Protein AF-A0A831XC63-F1 (afdb_monomer)

Radius of gyration: 15.37 Å; Cα contacts (8 Å, |Δi|>4): 276; chains: 1; bounding box: 38×34×33 Å

Sequence (152 aa):
MLYSNKLSKEEDIVDFRMEGEGAVTFPMGRMRMESLLDPEEGQKANLVLWCPEHFPANIAIEWEFQPIREPGLCILFFSATGQQGEDIFDPKLTTRTGEYQMYHHGDIHALHVSYFRRRYPEERAFHLCNLRKSYGFHHHSLQNTPTSRCML

Nearest PDB structures (foldseek):
  1oq1-assembly2_B  TM=9.446E-01  e=1.005E-13  Bacillus subtilis

Mean predicted aligned error: 5.05 Å

pLDDT: mean 90.13, std 13.0, range [49.62, 98.5]

Secondary structure (DSSP, 8-state):
--------SGGGGTT-EEESSEEEE-GGG--EEEESS-GGGGGGG--EEE------SS---EEE----SSS--EEEEEEEEETTS--TT-TTSPP--S-THHHHSSSEEEEEEEES--SSHHHHHS-EEEEEEETTTEEEEEEEPPSSEEE-

Solvent-accessible surface area (backbone atoms only — not comparable to full-atom values): 9110 Å² total; per-residue (Å²): 135,94,78,86,79,82,43,35,45,71,79,70,47,70,74,42,47,74,22,31,56,55,47,78,48,43,71,94,49,35,66,44,78,46,55,74,46,59,74,86,59,48,50,60,30,28,59,44,77,40,73,76,74,87,77,75,83,95,70,77,51,76,52,81,55,79,90,88,74,80,69,34,67,44,72,52,77,44,84,61,22,25,74,89,68,40,60,75,77,42,86,88,53,79,89,68,51,29,37,63,60,55,63,29,71,41,68,35,27,24,35,37,39,36,35,70,41,33,63,46,73,72,33,59,75,53,66,48,22,40,37,33,37,23,60,73,63,43,78,74,51,77,45,77,66,71,90,52,61,50,76,86

Foldseek 3Di:
DQDDAQQQDDVSQVPKDKAAQKDWDHVPRHTDIAFPDDCVVPQNSAMDIGDQDDDDPDDKDKDWDDDDDDDDKDKDKDPKAFLVRHRPPDPVFDRGRRRVCCAAQGRMKIKMKMASNRHDPVCVVAGWIWIFIHPVGHTDDIDHHDNIMDMD

Structure (mmCIF, N/CA/C/O backbone):
data_AF-A0A831XC63-F1
#
_entry.id   AF-A0A831XC63-F1
#
loop_
_atom_site.group_PDB
_atom_site.id
_atom_site.type_symbol
_atom_site.label_atom_id
_atom_site.label_alt_id
_atom_site.label_comp_id
_atom_site.label_asym_id
_atom_site.label_entity_id
_atom_site.label_seq_id
_atom_site.pdbx_PDB_ins_code
_atom_site.Cartn_x
_atom_site.Cartn_y
_atom_site.Cartn_z
_atom_site.occupancy
_atom_site.B_iso_or_equiv
_at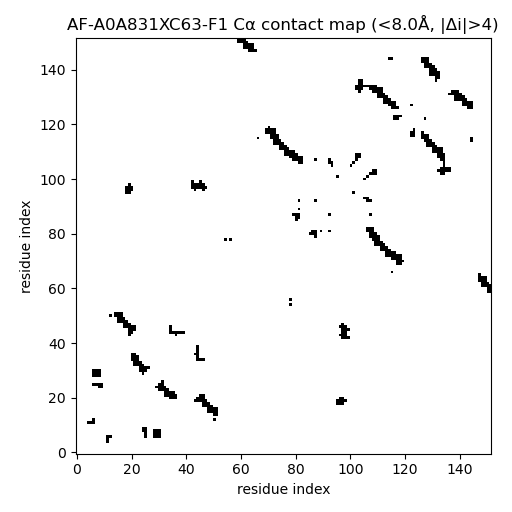om_site.auth_seq_id
_atom_site.auth_comp_id
_atom_site.auth_asym_id
_atom_site.auth_atom_id
_atom_site.pdbx_PDB_model_num
ATOM 1 N N . MET A 1 1 ? -12.141 -16.223 10.914 1.00 81.81 1 MET A N 1
ATOM 2 C CA . MET A 1 1 ? -11.804 -15.419 9.721 1.00 81.81 1 MET A CA 1
ATOM 3 C C . MET A 1 1 ? -12.467 -14.062 9.898 1.00 81.81 1 MET A C 1
ATOM 5 O O . MET A 1 1 ? -13.679 -14.059 10.059 1.00 81.81 1 MET A O 1
ATOM 9 N N . LEU A 1 2 ? -11.707 -12.962 9.968 1.00 95.31 2 LEU A N 1
ATOM 10 C CA . LEU A 1 2 ? -12.265 -11.609 10.162 1.00 95.31 2 LEU A CA 1
ATOM 11 C C . LEU A 1 2 ? -12.627 -10.935 8.833 1.00 95.31 2 LEU A C 1
ATOM 13 O O . LEU A 1 2 ? -13.646 -10.268 8.740 1.00 95.31 2 LEU A O 1
ATOM 17 N N . TYR A 1 3 ? -11.808 -11.149 7.805 1.00 97.38 3 TYR A N 1
ATOM 18 C CA . TYR A 1 3 ? -11.975 -10.591 6.468 1.00 97.38 3 TYR A CA 1
ATOM 19 C C . TYR A 1 3 ? -11.296 -11.507 5.456 1.00 97.38 3 TYR A C 1
ATOM 21 O O . TYR A 1 3 ? -10.328 -12.196 5.785 1.00 97.38 3 TYR A O 1
ATOM 29 N N . SER A 1 4 ? -11.826 -11.548 4.240 1.00 97.38 4 SER A N 1
ATOM 30 C CA . SER A 1 4 ? -11.228 -12.271 3.125 1.00 97.38 4 SER A CA 1
ATOM 31 C C . SER A 1 4 ? -11.611 -11.576 1.830 1.00 97.38 4 SER A C 1
ATOM 33 O O . SER A 1 4 ? -12.783 -11.277 1.608 1.00 97.38 4 SER A O 1
ATOM 35 N N . ASN A 1 5 ? -10.618 -11.339 0.981 1.00 98.06 5 ASN A N 1
ATOM 36 C CA . ASN A 1 5 ? -10.793 -10.713 -0.314 1.00 98.06 5 ASN A CA 1
ATOM 37 C C . ASN A 1 5 ? -9.967 -11.483 -1.347 1.00 98.06 5 ASN A C 1
ATOM 39 O O . ASN A 1 5 ? -8.790 -11.758 -1.118 1.00 98.06 5 ASN A O 1
ATOM 43 N N . LYS A 1 6 ? -10.597 -11.868 -2.460 1.00 97.69 6 LYS A N 1
ATOM 44 C CA . LYS A 1 6 ? -9.943 -12.643 -3.522 1.00 97.69 6 LYS A CA 1
ATOM 45 C C . LYS A 1 6 ? -9.017 -11.794 -4.383 1.00 97.69 6 LYS A C 1
ATOM 47 O O . LYS A 1 6 ? -8.139 -12.366 -5.022 1.00 97.69 6 LYS A O 1
ATOM 52 N N . LEU A 1 7 ? -9.223 -10.473 -4.407 1.00 98.38 7 LEU A N 1
ATOM 53 C CA . LEU A 1 7 ? -8.452 -9.523 -5.209 1.00 98.38 7 LEU A CA 1
ATOM 54 C C . LEU A 1 7 ? -8.360 -9.982 -6.672 1.00 98.38 7 LEU A C 1
ATOM 56 O O . LEU A 1 7 ? -7.286 -10.065 -7.268 1.00 98.38 7 LEU A O 1
ATOM 60 N N . SER A 1 8 ? -9.511 -10.348 -7.228 1.00 98.38 8 SER A N 1
ATOM 61 C CA . SER A 1 8 ? -9.631 -11.052 -8.504 1.00 98.38 8 SER A CA 1
ATOM 62 C C . SER A 1 8 ? -10.273 -10.227 -9.615 1.00 98.38 8 SER A C 1
ATOM 64 O O . SER A 1 8 ? -10.190 -10.610 -10.781 1.00 98.38 8 SER A O 1
ATOM 66 N N . LYS A 1 9 ? -10.895 -9.100 -9.272 1.00 98.44 9 LYS A N 1
ATOM 67 C CA . LYS A 1 9 ? -11.637 -8.218 -10.180 1.00 98.44 9 LYS A CA 1
ATOM 68 C C . LYS A 1 9 ? -11.806 -6.828 -9.563 1.00 98.44 9 LYS A C 1
ATOM 70 O O . LYS A 1 9 ? -11.585 -6.658 -8.369 1.00 98.44 9 LYS A O 1
ATOM 75 N N . GLU A 1 10 ? -12.231 -5.854 -10.359 1.00 98.00 10 GLU A N 1
ATOM 76 C CA . GLU A 1 10 ? -12.348 -4.450 -9.933 1.00 98.00 10 GLU A CA 1
ATOM 77 C C . GLU A 1 10 ? -13.305 -4.256 -8.751 1.00 98.00 10 GLU A C 1
ATOM 79 O O . GLU A 1 10 ? -13.002 -3.486 -7.841 1.00 98.00 10 GLU A O 1
ATOM 84 N N . GLU A 1 11 ? -14.416 -5.001 -8.695 1.00 98.44 11 GLU A N 1
ATOM 85 C CA . GLU A 1 11 ? -15.386 -4.855 -7.600 1.00 98.44 11 GLU A CA 1
ATOM 86 C C . GLU A 1 11 ? -14.822 -5.290 -6.245 1.00 98.44 11 GLU A C 1
ATOM 88 O O . GLU A 1 11 ? -15.316 -4.854 -5.209 1.00 98.44 11 GLU A O 1
ATOM 93 N N . ASP A 1 12 ? -13.782 -6.128 -6.242 1.00 98.44 12 ASP A N 1
ATOM 94 C CA . ASP A 1 12 ? -13.130 -6.573 -5.014 1.00 98.44 12 ASP A CA 1
ATOM 95 C C . ASP A 1 12 ? -12.384 -5.414 -4.319 1.00 98.44 12 ASP A C 1
ATOM 97 O O . ASP A 1 12 ? -12.085 -5.515 -3.131 1.00 98.44 12 ASP A O 1
ATOM 101 N N . ILE A 1 13 ? -12.083 -4.318 -5.028 1.00 98.12 13 ILE A N 1
ATOM 102 C CA . ILE A 1 13 ? -11.329 -3.173 -4.495 1.00 98.12 13 ILE A CA 1
ATOM 103 C C . ILE A 1 13 ? -12.055 -1.831 -4.636 1.00 98.12 13 ILE A C 1
ATOM 105 O O . ILE A 1 13 ? -11.419 -0.789 -4.520 1.00 98.12 13 ILE A O 1
ATOM 109 N N . VAL A 1 14 ? -13.365 -1.835 -4.894 1.00 97.00 14 VAL A N 1
ATOM 110 C CA . VAL A 1 14 ? -14.127 -0.613 -5.223 1.00 97.00 14 VAL A CA 1
ATOM 111 C C . VAL A 1 14 ? -13.988 0.502 -4.176 1.00 97.00 14 VAL A C 1
ATOM 113 O O . VAL A 1 14 ? -13.930 1.674 -4.536 1.00 97.00 14 VAL A O 1
ATOM 116 N N . ASP A 1 15 ? -13.857 0.133 -2.901 1.00 97.25 15 ASP A N 1
ATOM 117 C CA . ASP A 1 15 ? -13.717 1.070 -1.780 1.00 97.25 15 ASP A CA 1
ATOM 118 C C . ASP A 1 15 ? -12.260 1.244 -1.304 1.00 97.25 15 ASP A C 1
ATOM 120 O O . ASP A 1 15 ? -11.992 1.972 -0.343 1.00 97.25 15 ASP A O 1
ATOM 124 N N . PHE A 1 16 ? -11.298 0.575 -1.950 1.00 98.38 16 PHE A N 1
ATOM 125 C CA . PHE A 1 16 ? -9.880 0.748 -1.637 1.00 98.38 16 PHE A CA 1
ATOM 126 C C . PHE A 1 16 ? -9.401 2.114 -2.116 1.00 98.38 16 PHE A C 1
ATOM 128 O O . PHE A 1 16 ? -9.854 2.645 -3.130 1.00 98.38 16 PHE A O 1
ATOM 135 N N . ARG A 1 17 ? -8.434 2.684 -1.394 1.00 98.12 17 ARG A N 1
ATOM 136 C CA . ARG A 1 17 ? -7.922 4.029 -1.682 1.00 98.12 17 ARG A CA 1
ATOM 137 C C . ARG A 1 17 ? -6.481 3.968 -2.161 1.00 98.12 17 ARG A C 1
ATOM 139 O O . ARG A 1 17 ? -5.610 3.499 -1.431 1.00 98.12 17 ARG A O 1
ATOM 146 N N . MET A 1 18 ? -6.251 4.436 -3.386 1.00 98.12 18 MET A N 1
ATOM 147 C CA . MET A 1 18 ? -4.918 4.588 -3.966 1.00 98.12 18 MET A CA 1
ATOM 148 C C . MET A 1 18 ? -4.331 5.946 -3.574 1.00 98.12 18 MET A C 1
ATOM 150 O O . MET A 1 18 ? -4.958 6.982 -3.782 1.00 98.12 18 MET A O 1
ATOM 154 N N . GLU A 1 19 ? -3.116 5.933 -3.041 1.00 98.25 19 GLU A N 1
ATOM 155 C CA . GLU A 1 19 ? -2.285 7.111 -2.813 1.00 98.25 19 GLU A CA 1
ATOM 156 C C . GLU A 1 19 ? -1.053 7.013 -3.718 1.00 98.25 19 GLU A C 1
ATOM 158 O O . GLU A 1 19 ? -0.288 6.051 -3.625 1.00 98.25 19 GLU A O 1
ATOM 163 N N . GLY A 1 20 ? -0.878 8.003 -4.595 1.00 97.25 20 GLY A N 1
ATOM 164 C CA . GLY A 1 20 ? 0.115 7.990 -5.672 1.00 97.25 20 GLY A CA 1
ATOM 165 C C . GLY A 1 20 ? -0.466 7.571 -7.023 1.00 97.25 20 GLY A C 1
ATOM 166 O O . GLY A 1 20 ? -1.609 7.125 -7.131 1.00 97.25 20 GLY A O 1
ATOM 167 N N . GLU A 1 21 ? 0.333 7.730 -8.074 1.00 97.31 21 GLU A N 1
ATOM 168 C CA . GLU A 1 21 ? -0.067 7.481 -9.465 1.00 97.31 21 GLU A CA 1
ATOM 169 C C . GLU A 1 21 ? 0.102 5.995 -9.817 1.00 97.31 21 GLU A C 1
ATOM 171 O O . GLU A 1 21 ? 1.022 5.593 -10.531 1.00 97.31 21 GLU A O 1
ATOM 176 N N . GLY A 1 22 ? -0.758 5.152 -9.243 1.00 97.00 22 GLY A N 1
ATOM 177 C CA . GLY A 1 22 ? -0.746 3.703 -9.435 1.00 97.00 22 GLY A CA 1
ATOM 178 C C . GLY A 1 22 ? -1.896 3.193 -10.300 1.00 97.00 22 GLY A C 1
ATOM 179 O O . GLY A 1 22 ? -3.028 3.655 -10.187 1.00 97.00 22 GLY A O 1
ATOM 180 N N . ALA A 1 23 ? -1.627 2.169 -11.107 1.00 97.50 23 ALA A N 1
ATOM 181 C CA . ALA A 1 23 ? -2.649 1.386 -11.790 1.00 97.50 23 ALA A CA 1
ATOM 182 C C . ALA A 1 23 ? -2.892 0.057 -11.069 1.00 97.50 23 ALA A C 1
ATOM 184 O O . ALA A 1 23 ? -1.948 -0.618 -10.645 1.00 97.50 23 ALA A O 1
ATOM 185 N N . VAL A 1 24 ? -4.165 -0.344 -10.988 1.00 98.25 24 VAL A N 1
ATOM 186 C CA . VAL A 1 24 ? -4.570 -1.676 -10.529 1.00 98.25 24 VAL A CA 1
ATOM 187 C C . VAL A 1 24 ? -5.316 -2.388 -11.648 1.00 98.25 24 VAL A C 1
ATOM 189 O O . VAL A 1 24 ? -6.275 -1.859 -12.198 1.00 98.25 24 VAL A O 1
ATOM 192 N N . THR A 1 25 ? -4.862 -3.587 -12.005 1.00 98.38 25 THR A N 1
ATOM 193 C CA . THR A 1 25 ? -5.474 -4.425 -13.047 1.00 98.38 25 THR A CA 1
ATOM 194 C C . THR A 1 25 ? -5.671 -5.856 -12.550 1.00 98.38 25 THR A C 1
ATOM 196 O O . THR A 1 25 ? -5.063 -6.257 -11.560 1.00 98.38 25 THR A O 1
ATOM 199 N N . PHE A 1 26 ? -6.498 -6.653 -13.242 1.00 98.38 26 PHE A N 1
ATOM 200 C CA . PHE A 1 26 ? -6.843 -8.027 -12.824 1.00 98.38 26 PHE A CA 1
ATOM 201 C C . PHE A 1 26 ? -6.581 -9.118 -13.882 1.00 98.38 26 PHE A C 1
ATOM 203 O O . PHE A 1 26 ? -7.457 -9.929 -14.203 1.00 98.38 26 PHE A O 1
ATOM 210 N N . PRO A 1 27 ? -5.377 -9.184 -14.467 1.00 97.44 27 PRO A N 1
ATOM 211 C CA . PRO A 1 27 ? -5.054 -10.181 -15.479 1.00 97.44 27 PRO A CA 1
ATOM 212 C C . PRO A 1 27 ? -5.112 -11.597 -14.901 1.00 97.44 27 PRO A C 1
ATOM 214 O O . PRO A 1 27 ? -4.472 -11.911 -13.899 1.00 97.44 27 PRO A O 1
ATOM 217 N N . MET A 1 28 ? -5.856 -12.476 -15.579 1.00 96.19 28 MET A N 1
ATOM 218 C CA . MET A 1 28 ? -6.113 -13.852 -15.133 1.00 96.19 28 MET A CA 1
ATOM 219 C C . MET A 1 28 ? -6.739 -13.936 -13.729 1.00 96.19 28 MET A C 1
ATOM 221 O O . MET A 1 28 ? -6.458 -14.880 -12.993 1.00 96.19 28 MET A O 1
ATOM 225 N N . GLY A 1 29 ? -7.554 -12.950 -13.344 1.00 97.50 29 GLY A N 1
ATOM 226 C CA . GLY A 1 29 ? -8.254 -12.960 -12.060 1.00 97.50 29 GLY A CA 1
ATOM 227 C C . GLY A 1 29 ? -7.342 -12.747 -10.850 1.00 97.50 29 GLY A C 1
ATOM 228 O O . GLY A 1 29 ? -7.622 -13.282 -9.782 1.00 97.50 29 GLY A O 1
ATOM 229 N N . ARG A 1 30 ? -6.224 -12.029 -11.024 1.00 97.00 30 ARG A N 1
ATOM 230 C CA . ARG A 1 30 ? -5.262 -11.704 -9.962 1.00 97.00 30 ARG A CA 1
ATOM 231 C C . ARG A 1 30 ? -4.917 -10.227 -10.002 1.00 97.00 30 ARG A C 1
ATOM 233 O O . ARG A 1 3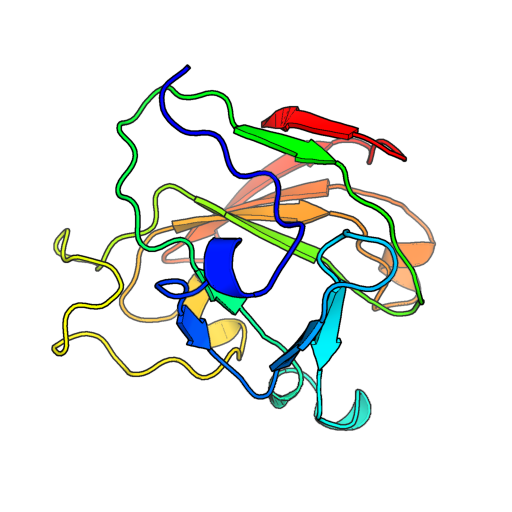0 ? -4.527 -9.730 -11.058 1.00 97.00 30 ARG A O 1
ATOM 240 N N . MET A 1 31 ? -5.017 -9.559 -8.861 1.00 98.31 31 MET A N 1
ATOM 241 C CA . MET A 1 31 ? -4.635 -8.161 -8.727 1.00 98.31 31 MET A CA 1
ATOM 242 C C . MET A 1 31 ? -3.160 -7.964 -9.078 1.00 98.31 31 MET A C 1
ATOM 244 O O . MET A 1 31 ? -2.270 -8.641 -8.561 1.00 98.31 31 MET A O 1
ATOM 248 N N . ARG A 1 32 ? -2.911 -6.995 -9.951 1.00 98.19 32 ARG A N 1
ATOM 249 C CA . ARG A 1 32 ? -1.594 -6.484 -10.302 1.00 98.19 32 ARG A CA 1
ATOM 250 C C . ARG A 1 32 ? -1.579 -4.993 -10.024 1.00 98.19 32 ARG A C 1
ATOM 252 O O . ARG A 1 32 ? -2.467 -4.281 -10.481 1.00 98.19 32 ARG A O 1
ATOM 259 N N . MET A 1 33 ? -0.547 -4.547 -9.321 1.00 97.56 33 MET A N 1
ATOM 260 C CA . MET A 1 33 ? -0.289 -3.138 -9.046 1.00 97.56 33 MET A CA 1
ATOM 261 C C . MET A 1 33 ? 1.007 -2.711 -9.731 1.00 97.56 33 MET A C 1
ATOM 263 O O . MET A 1 33 ? 2.004 -3.433 -9.665 1.00 97.56 33 MET A O 1
ATOM 267 N N . GLU A 1 34 ? 0.999 -1.545 -10.369 1.00 96.44 34 GLU A N 1
ATOM 268 C CA . GLU A 1 34 ? 2.183 -0.932 -10.975 1.00 96.44 34 GLU A CA 1
ATOM 269 C C . GLU A 1 34 ? 2.102 0.597 -10.936 1.00 96.44 34 GLU A C 1
ATOM 271 O O . GLU A 1 34 ? 1.013 1.164 -10.875 1.00 96.44 34 GLU A O 1
ATOM 276 N N . SER A 1 35 ? 3.258 1.262 -10.940 1.00 96.62 35 SER A N 1
ATOM 277 C CA . SER A 1 35 ? 3.321 2.723 -11.038 1.00 96.62 35 SER A CA 1
ATOM 278 C C . SER A 1 35 ? 3.068 3.165 -12.475 1.00 96.62 35 SER A C 1
ATOM 280 O O . SER A 1 35 ? 3.559 2.531 -13.409 1.00 96.62 35 SER A O 1
ATOM 282 N N . LEU A 1 36 ? 2.327 4.258 -12.642 1.00 97.06 36 LEU A N 1
ATOM 283 C CA . LEU A 1 36 ? 2.142 4.943 -13.921 1.00 97.06 36 LEU A CA 1
ATOM 284 C C . LEU A 1 36 ? 3.280 5.926 -14.228 1.00 97.06 36 LEU A C 1
ATOM 286 O O . LEU A 1 36 ? 3.380 6.406 -15.356 1.00 97.06 36 LEU A O 1
ATOM 290 N N . LEU A 1 37 ? 4.128 6.230 -13.242 1.00 96.50 37 LEU A N 1
ATOM 291 C CA . LEU A 1 37 ? 5.262 7.137 -13.392 1.00 96.50 37 LEU A CA 1
ATOM 292 C C . LEU A 1 37 ? 6.555 6.382 -13.698 1.00 96.50 37 LEU A C 1
ATOM 294 O O . LEU A 1 37 ? 6.714 5.201 -13.378 1.00 96.50 37 LEU A O 1
ATOM 298 N N . ASP A 1 38 ? 7.504 7.099 -14.297 1.00 93.31 38 ASP A N 1
ATOM 299 C CA . ASP A 1 38 ? 8.837 6.568 -14.552 1.00 93.31 38 ASP A CA 1
ATOM 300 C C . ASP A 1 38 ? 9.544 6.245 -13.219 1.00 93.31 38 ASP A C 1
ATOM 302 O O . ASP A 1 38 ? 9.560 7.084 -12.312 1.00 93.31 38 ASP A O 1
ATOM 306 N N . PRO A 1 39 ? 10.159 5.058 -13.060 1.00 89.88 39 PRO A N 1
ATOM 307 C CA . PRO A 1 39 ? 10.969 4.736 -11.891 1.00 89.88 39 PRO A CA 1
ATOM 308 C C . PRO A 1 39 ? 12.062 5.764 -11.553 1.00 89.88 39 PRO A C 1
ATOM 310 O O . PRO A 1 39 ? 12.489 5.803 -10.393 1.00 89.88 39 PRO A O 1
ATOM 313 N N . GLU A 1 40 ? 12.535 6.555 -12.520 1.00 92.31 40 GLU A N 1
ATOM 314 C CA . GLU A 1 40 ? 13.508 7.638 -12.329 1.00 92.31 40 GLU A CA 1
ATOM 315 C C . GLU A 1 40 ? 12.945 8.833 -11.536 1.00 92.31 40 GLU A C 1
ATOM 317 O O . GLU A 1 40 ? 13.714 9.538 -10.883 1.00 92.31 40 GLU A O 1
ATOM 322 N N . GLU A 1 41 ? 11.617 8.987 -11.443 1.00 93.25 41 GLU A N 1
ATOM 323 C CA . GLU A 1 41 ? 10.946 9.985 -10.584 1.00 93.25 41 GLU A CA 1
ATOM 324 C C . GLU A 1 41 ? 11.088 9.681 -9.074 1.00 93.25 41 GLU A C 1
ATOM 326 O O . GLU A 1 41 ? 10.595 10.409 -8.203 1.00 93.25 41 GLU A O 1
ATOM 331 N N . GLY A 1 42 ? 11.788 8.598 -8.725 1.00 92.81 42 GLY A N 1
ATOM 332 C CA . GLY A 1 42 ? 12.149 8.268 -7.353 1.00 92.81 42 GLY A CA 1
ATOM 333 C C . GLY A 1 42 ? 10.923 7.975 -6.493 1.00 92.81 42 GLY A C 1
ATOM 334 O O . GLY A 1 42 ? 10.089 7.148 -6.850 1.00 92.81 42 GLY A O 1
ATOM 335 N N . GLN A 1 43 ? 10.817 8.630 -5.332 1.00 92.81 43 GLN A N 1
ATOM 336 C CA . GLN A 1 43 ? 9.710 8.376 -4.402 1.00 92.81 43 GLN A CA 1
ATOM 337 C C . GLN A 1 43 ? 8.343 8.796 -4.947 1.00 92.81 43 GLN A C 1
ATOM 339 O O . GLN A 1 43 ? 7.349 8.258 -4.477 1.00 92.81 43 GLN A O 1
ATOM 344 N N . LYS A 1 44 ? 8.276 9.708 -5.925 1.00 94.50 44 LYS A N 1
ATOM 345 C CA . LYS A 1 44 ? 6.998 10.107 -6.532 1.00 94.50 44 LYS A CA 1
ATOM 346 C C . LYS A 1 44 ? 6.335 8.958 -7.286 1.00 94.50 44 LYS A C 1
ATOM 348 O O . LYS A 1 44 ? 5.120 8.915 -7.377 1.00 94.50 44 LYS A O 1
ATOM 353 N N . ALA A 1 45 ? 7.131 8.016 -7.796 1.00 95.19 45 ALA A N 1
ATOM 354 C CA . ALA A 1 45 ? 6.633 6.819 -8.463 1.00 95.19 45 ALA A CA 1
ATOM 355 C C . ALA A 1 45 ? 6.161 5.731 -7.481 1.00 95.19 45 ALA A C 1
ATOM 357 O O . ALA A 1 45 ? 5.697 4.676 -7.919 1.00 95.19 45 ALA A O 1
ATOM 358 N N . ASN A 1 46 ? 6.290 5.945 -6.168 1.00 96.88 46 ASN A N 1
ATOM 359 C CA . ASN A 1 46 ? 5.739 5.029 -5.179 1.00 96.88 46 ASN A CA 1
ATOM 360 C C . ASN A 1 46 ? 4.214 5.149 -5.127 1.00 96.88 46 ASN A C 1
ATOM 362 O O . ASN A 1 46 ? 3.634 6.180 -5.450 1.00 96.88 46 ASN A O 1
ATOM 366 N N . LEU A 1 47 ? 3.576 4.082 -4.664 1.00 97.44 47 LEU A N 1
ATOM 367 C CA . LEU A 1 47 ? 2.132 4.007 -4.513 1.00 97.44 47 LEU A CA 1
ATOM 368 C C . LEU A 1 47 ? 1.779 3.167 -3.288 1.00 97.44 47 LEU A C 1
ATOM 370 O O . LEU A 1 47 ? 2.507 2.232 -2.936 1.00 97.44 47 LEU A O 1
ATOM 374 N N . VAL A 1 48 ? 0.655 3.490 -2.655 1.00 98.31 48 VAL A N 1
ATOM 375 C CA . VAL A 1 48 ? 0.088 2.737 -1.533 1.00 98.31 48 VAL A CA 1
ATOM 376 C C . VAL A 1 48 ? -1.399 2.532 -1.787 1.00 98.31 48 VAL A C 1
ATOM 378 O O . VAL A 1 48 ? -2.130 3.487 -2.023 1.00 98.31 48 VAL A O 1
ATOM 381 N N . LEU A 1 49 ? -1.851 1.279 -1.737 1.00 98.50 49 LEU A N 1
ATOM 382 C CA . LEU A 1 49 ? -3.261 0.924 -1.875 1.00 98.50 49 LEU A CA 1
ATOM 383 C C . LEU A 1 49 ? -3.791 0.452 -0.521 1.00 98.50 49 LEU A C 1
ATOM 385 O O . LEU A 1 49 ? -3.376 -0.594 -0.019 1.00 98.50 49 LEU A O 1
ATOM 389 N N . TRP A 1 50 ? -4.701 1.223 0.066 1.00 98.31 50 TRP A N 1
ATOM 390 C CA . TRP A 1 50 ? -5.264 0.946 1.382 1.00 98.31 50 TRP A CA 1
ATOM 391 C C . TRP A 1 50 ? -6.591 0.198 1.290 1.00 98.31 50 TRP A C 1
ATOM 393 O O . TRP A 1 50 ? -7.508 0.625 0.588 1.00 98.31 50 TRP A O 1
ATOM 403 N N . CYS A 1 51 ? -6.703 -0.884 2.061 1.00 97.94 51 CYS A N 1
ATOM 404 C CA . CYS A 1 51 ? -7.988 -1.490 2.399 1.00 97.94 51 CYS A CA 1
ATOM 405 C C . CYS A 1 51 ? -8.764 -0.531 3.321 1.00 97.94 51 CYS A C 1
ATOM 407 O O . CYS A 1 51 ? -8.156 -0.019 4.265 1.00 97.94 51 CYS A O 1
ATOM 409 N N . PRO A 1 52 ? -10.066 -0.284 3.088 1.00 96.50 52 PRO A N 1
ATOM 410 C CA . PRO A 1 52 ? -10.844 0.654 3.898 1.00 96.50 52 PRO A CA 1
ATOM 411 C C . PRO A 1 52 ? -11.267 0.087 5.259 1.00 96.50 52 PRO A C 1
ATOM 413 O O . PRO A 1 52 ? -11.777 0.819 6.102 1.00 96.50 52 PRO A O 1
ATOM 416 N N . GLU A 1 53 ? -11.094 -1.218 5.469 1.00 96.25 53 GLU A N 1
ATOM 417 C CA . GLU A 1 53 ? -11.553 -1.902 6.671 1.00 96.25 53 GLU A CA 1
ATOM 418 C C . GLU A 1 53 ? -10.650 -1.631 7.878 1.00 96.25 53 GLU A C 1
ATOM 420 O O . GLU A 1 53 ? -9.420 -1.719 7.807 1.00 96.25 53 GLU A O 1
ATOM 425 N N . HIS A 1 54 ? -11.280 -1.403 9.030 1.00 94.81 54 HIS A N 1
ATOM 426 C CA . HIS A 1 54 ? -10.590 -1.325 10.311 1.00 94.81 54 HIS A CA 1
ATOM 427 C C . HIS A 1 54 ? -10.488 -2.702 10.955 1.00 94.81 54 HIS A C 1
ATOM 429 O O . HIS A 1 54 ? -11.492 -3.351 11.254 1.00 94.81 54 HIS A O 1
ATOM 435 N N . PHE A 1 55 ? -9.261 -3.118 11.252 1.00 96.00 55 PHE A N 1
ATOM 436 C CA . PHE A 1 55 ? -9.005 -4.386 11.922 1.00 96.00 55 PHE A CA 1
ATOM 437 C C . PHE A 1 55 ? -8.643 -4.195 13.399 1.00 96.00 55 PHE A C 1
ATOM 439 O O . PHE A 1 55 ? -7.945 -3.238 13.742 1.00 96.00 55 PHE A O 1
ATOM 446 N N . PRO A 1 56 ? -9.077 -5.108 14.290 1.00 95.44 56 PRO A N 1
ATOM 447 C CA . PRO A 1 56 ? -8.668 -5.081 15.688 1.00 95.44 56 PRO A CA 1
ATOM 448 C C . PRO A 1 56 ? -7.189 -5.467 15.844 1.00 95.44 56 PRO A C 1
ATOM 450 O O . PRO A 1 56 ? -6.545 -5.971 14.925 1.00 95.44 56 PRO 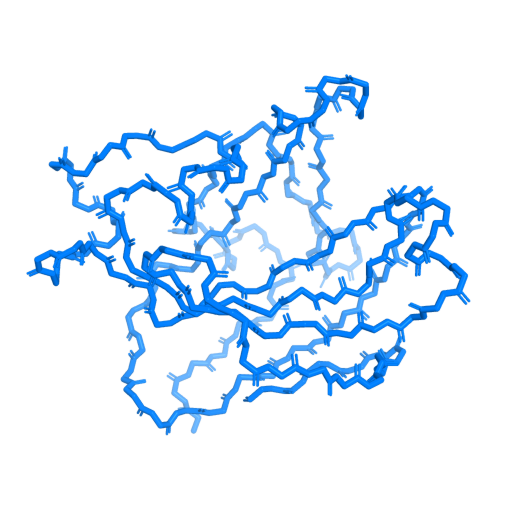A O 1
ATOM 453 N N . ALA A 1 57 ? -6.653 -5.276 17.050 1.00 94.44 57 ALA A N 1
ATOM 454 C CA . ALA A 1 57 ? -5.342 -5.805 17.417 1.00 94.44 57 ALA A CA 1
ATOM 455 C C . ALA A 1 57 ? -5.335 -7.349 17.468 1.00 94.44 57 ALA A C 1
ATOM 457 O O . ALA A 1 57 ? -6.384 -7.983 17.585 1.00 94.44 57 ALA A O 1
ATOM 458 N N . ASN A 1 58 ? -4.134 -7.943 17.476 1.00 94.38 58 ASN A N 1
ATOM 459 C CA . ASN A 1 58 ? -3.901 -9.391 17.614 1.00 94.38 58 ASN A CA 1
ATOM 460 C C . ASN A 1 58 ? -4.550 -10.230 16.500 1.00 94.38 58 ASN A C 1
ATOM 462 O O . ASN A 1 58 ? -5.300 -11.172 16.758 1.00 94.38 58 ASN A O 1
ATOM 466 N N . ILE A 1 59 ? -4.243 -9.875 15.254 1.00 96.12 59 ILE A N 1
ATOM 467 C CA . ILE A 1 59 ? -4.690 -10.579 14.049 1.00 96.12 59 ILE A CA 1
ATOM 468 C C . ILE A 1 59 ? -3.512 -11.259 13.348 1.00 96.12 59 ILE A C 1
ATOM 470 O O . ILE A 1 59 ? -2.367 -10.874 13.561 1.00 96.12 59 ILE A O 1
ATOM 474 N N . ALA A 1 60 ? -3.819 -12.233 12.493 1.00 96.44 60 ALA A N 1
ATOM 475 C CA . ALA A 1 60 ? -2.887 -12.787 11.515 1.00 96.44 60 ALA A CA 1
ATOM 476 C C . ALA A 1 60 ? -3.300 -12.313 10.116 1.00 96.44 60 ALA A C 1
ATOM 478 O O . ALA A 1 60 ? -4.492 -12.350 9.785 1.00 96.44 60 ALA A O 1
ATOM 479 N N . ILE A 1 61 ? -2.334 -11.863 9.316 1.00 96.25 61 ILE A N 1
ATOM 480 C CA . ILE A 1 61 ? -2.558 -11.367 7.954 1.00 96.25 61 ILE A CA 1
ATOM 481 C C . ILE A 1 61 ? -1.822 -12.282 6.980 1.00 96.25 61 ILE A C 1
ATOM 483 O O . ILE A 1 61 ? -0.609 -12.467 7.071 1.00 96.25 61 ILE A O 1
ATOM 487 N N . GLU A 1 62 ? -2.554 -12.831 6.015 1.00 96.12 62 GLU A N 1
ATOM 488 C CA . GLU A 1 62 ? -2.011 -13.737 5.007 1.00 96.12 62 GLU A CA 1
ATOM 489 C C . GLU A 1 62 ? -2.398 -13.284 3.604 1.00 96.12 62 GLU A C 1
ATOM 491 O O . GLU A 1 62 ? -3.549 -12.921 3.354 1.00 96.12 62 GLU A O 1
ATOM 496 N N . TRP A 1 63 ? -1.439 -13.340 2.680 1.00 96.25 63 TRP A N 1
ATOM 497 C CA . TRP A 1 63 ? -1.683 -13.118 1.257 1.00 96.25 63 TRP A CA 1
ATOM 498 C C . TRP A 1 63 ? -0.681 -13.885 0.390 1.00 96.25 63 TRP A C 1
ATOM 500 O O . TRP A 1 63 ? 0.417 -14.262 0.820 1.00 96.25 63 TRP A O 1
ATOM 510 N N . GLU A 1 64 ? -1.072 -14.112 -0.861 1.00 96.12 64 GLU A N 1
ATOM 511 C CA . GLU A 1 64 ? -0.192 -14.643 -1.898 1.00 96.12 64 GLU A CA 1
ATOM 512 C C . GLU A 1 64 ? 0.485 -13.486 -2.635 1.00 96.12 64 GLU A C 1
ATOM 514 O O . GLU A 1 64 ? -0.156 -12.497 -2.992 1.00 96.12 64 GLU A O 1
ATOM 519 N N . PHE A 1 65 ? 1.795 -13.599 -2.859 1.00 95.06 65 PHE A N 1
ATOM 520 C CA . PHE A 1 65 ? 2.589 -12.559 -3.505 1.00 95.06 65 PHE A CA 1
ATOM 521 C C . PHE A 1 65 ? 3.378 -13.138 -4.676 1.00 95.06 65 PHE A C 1
ATOM 523 O O . PHE A 1 65 ? 4.088 -14.134 -4.532 1.00 95.06 65 PHE A O 1
ATOM 530 N N . GLN A 1 66 ? 3.286 -12.480 -5.834 1.00 94.44 66 GLN A N 1
ATOM 531 C CA . GLN A 1 66 ? 4.020 -12.856 -7.036 1.00 94.44 66 GLN A CA 1
ATOM 532 C C . GLN A 1 66 ? 4.749 -11.633 -7.616 1.00 94.44 66 GLN A C 1
ATOM 534 O O . GLN A 1 66 ? 4.101 -10.767 -8.207 1.00 94.44 66 GLN A O 1
ATOM 539 N N . PRO A 1 67 ? 6.087 -11.550 -7.507 1.00 94.12 67 PRO A N 1
ATOM 540 C CA . PRO A 1 67 ? 6.830 -10.482 -8.158 1.00 94.12 67 PRO A CA 1
ATOM 541 C C . PRO A 1 67 ? 6.822 -10.674 -9.681 1.00 94.12 67 PRO A C 1
ATOM 543 O O . PRO A 1 67 ? 7.111 -11.763 -10.178 1.00 94.12 67 PRO A O 1
ATOM 546 N N . ILE A 1 68 ? 6.494 -9.613 -10.425 1.00 94.31 68 ILE A N 1
ATOM 547 C CA . ILE A 1 68 ? 6.403 -9.643 -11.898 1.00 94.31 68 ILE A CA 1
ATOM 548 C C . ILE A 1 68 ? 7.644 -9.036 -12.563 1.00 94.31 68 ILE A C 1
ATOM 550 O O . ILE A 1 68 ? 8.073 -9.508 -13.615 1.00 94.31 68 ILE A O 1
ATOM 554 N N . ARG A 1 69 ? 8.226 -7.989 -11.965 1.00 91.88 69 ARG A N 1
ATOM 555 C CA . ARG A 1 69 ? 9.390 -7.272 -12.501 1.00 91.88 69 ARG A CA 1
ATOM 556 C C . ARG A 1 69 ? 10.291 -6.763 -11.377 1.00 91.88 69 ARG A C 1
ATOM 558 O O . ARG A 1 69 ? 9.821 -6.425 -10.295 1.00 91.88 69 ARG A O 1
ATOM 565 N N . GLU A 1 70 ? 11.580 -6.679 -11.684 1.00 90.38 70 GLU A N 1
ATOM 566 C CA . GLU A 1 70 ? 12.611 -5.997 -10.900 1.00 90.38 70 GLU A CA 1
ATOM 567 C C . GLU A 1 70 ? 13.253 -4.885 -11.739 1.00 90.38 70 GLU A C 1
ATOM 569 O O . GLU A 1 70 ? 13.272 -5.007 -12.968 1.00 90.38 70 GLU A O 1
ATOM 574 N N . PRO A 1 71 ? 13.804 -3.826 -11.118 1.00 92.88 71 PRO A N 1
ATOM 575 C CA . PRO A 1 71 ? 13.962 -3.601 -9.673 1.00 92.88 71 PRO A CA 1
ATOM 576 C C . PRO A 1 71 ? 12.675 -3.127 -8.975 1.00 92.88 71 PRO A C 1
ATOM 578 O O . PRO A 1 71 ? 11.809 -2.519 -9.595 1.00 92.88 71 PRO A O 1
ATOM 581 N N . GLY A 1 72 ? 12.564 -3.366 -7.664 1.00 92.88 72 GLY A N 1
ATOM 582 C CA . GLY A 1 72 ? 11.397 -2.956 -6.872 1.00 92.88 72 GLY A CA 1
ATOM 583 C C . GLY A 1 72 ? 11.535 -3.254 -5.379 1.00 92.88 72 GLY A C 1
ATOM 584 O O . GLY A 1 72 ? 12.492 -3.899 -4.961 1.00 92.88 72 GLY A O 1
ATOM 585 N N . LEU A 1 73 ? 10.597 -2.751 -4.578 1.00 94.38 73 LEU A N 1
ATOM 586 C CA . LEU A 1 73 ? 10.470 -3.022 -3.146 1.00 94.38 73 LEU A CA 1
ATOM 587 C C . LEU A 1 73 ? 8.984 -3.016 -2.788 1.00 94.38 73 LEU A C 1
ATOM 589 O O . LEU A 1 73 ? 8.248 -2.159 -3.271 1.00 94.38 73 LEU A O 1
ATOM 593 N N . CYS A 1 74 ? 8.549 -3.943 -1.937 1.00 96.38 74 CYS A N 1
ATOM 594 C CA . CYS A 1 74 ? 7.167 -4.013 -1.474 1.00 96.38 74 CYS A CA 1
ATOM 595 C C . CYS A 1 74 ? 7.083 -3.729 0.026 1.00 96.38 74 CYS A C 1
ATOM 597 O O . CYS A 1 74 ? 7.985 -4.081 0.791 1.00 96.38 74 CYS A O 1
ATOM 599 N N . ILE A 1 75 ? 5.994 -3.089 0.450 1.00 96.62 75 ILE A N 1
ATOM 600 C CA . ILE A 1 75 ? 5.715 -2.785 1.854 1.00 96.62 75 ILE A CA 1
ATOM 601 C C . ILE A 1 75 ? 4.274 -3.171 2.155 1.00 96.62 75 ILE A C 1
ATOM 603 O O . ILE A 1 75 ? 3.380 -2.859 1.374 1.00 96.62 75 ILE A O 1
ATOM 607 N N . LEU A 1 76 ? 4.051 -3.824 3.293 1.00 97.62 76 LEU A N 1
ATOM 608 C CA . LEU A 1 76 ? 2.733 -3.886 3.914 1.00 97.62 76 LEU A CA 1
ATOM 609 C C . LEU A 1 76 ? 2.711 -2.942 5.114 1.00 97.62 76 LEU A C 1
ATOM 611 O O . LEU A 1 76 ? 3.524 -3.102 6.027 1.00 97.62 76 LEU A O 1
ATOM 615 N N . PHE A 1 77 ? 1.770 -2.001 5.115 1.00 97.44 77 PHE A N 1
ATOM 616 C CA . PHE A 1 77 ? 1.418 -1.200 6.282 1.00 97.44 77 PHE A CA 1
ATOM 617 C C . PHE A 1 77 ? 0.257 -1.848 7.040 1.00 97.44 77 PHE A C 1
ATOM 619 O O . PHE A 1 77 ? -0.674 -2.370 6.432 1.00 97.44 77 PHE A O 1
ATOM 626 N N . PHE A 1 78 ? 0.305 -1.808 8.369 1.00 96.94 78 PHE A N 1
ATOM 627 C CA . PHE A 1 78 ? -0.754 -2.312 9.240 1.00 96.94 78 PHE A CA 1
ATOM 628 C C . PHE A 1 78 ? -0.751 -1.570 10.579 1.00 96.94 78 PHE A C 1
ATOM 630 O O . PHE A 1 78 ? 0.218 -0.890 10.927 1.00 96.94 78 PHE A O 1
ATOM 637 N N . SER A 1 79 ? -1.847 -1.691 11.339 1.00 95.81 79 SER A N 1
ATOM 638 C CA . SER A 1 79 ? -2.068 -0.899 12.559 1.00 95.81 79 SER A CA 1
ATOM 639 C C . SER A 1 79 ? -1.903 0.609 12.301 1.00 95.81 79 SER A C 1
ATOM 641 O O . SER A 1 79 ? -1.285 1.312 13.104 1.00 95.81 79 SER A O 1
ATOM 643 N N . ALA A 1 80 ? -2.384 1.075 11.145 1.00 96.94 80 ALA A N 1
ATOM 644 C CA . ALA A 1 80 ? -2.246 2.456 10.718 1.00 96.94 80 ALA A CA 1
ATOM 645 C C . ALA A 1 80 ? -3.381 3.318 11.292 1.00 9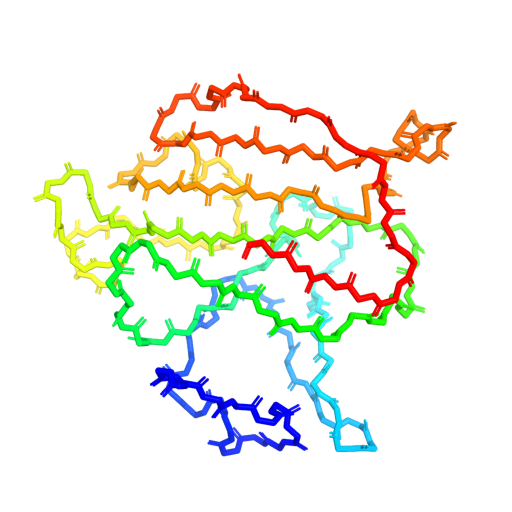6.94 80 ALA A C 1
ATOM 647 O O . ALA A 1 80 ? -4.543 2.930 11.196 1.00 96.94 80 ALA A O 1
ATOM 648 N N . THR A 1 81 ? -3.042 4.464 11.884 1.00 96.56 81 THR A N 1
ATOM 649 C CA . THR A 1 81 ? -3.983 5.465 12.425 1.00 96.56 81 THR A CA 1
ATOM 650 C C . THR A 1 81 ? -3.377 6.862 12.318 1.00 96.56 81 THR A C 1
ATOM 652 O O . THR A 1 81 ? -2.155 6.995 12.218 1.00 96.56 81 THR A O 1
ATOM 655 N N . GLY A 1 82 ? -4.185 7.916 12.422 1.00 95.75 82 GLY A N 1
ATOM 656 C CA . GLY A 1 82 ? -3.669 9.255 12.720 1.00 95.75 82 GLY A CA 1
ATOM 657 C C . GLY A 1 82 ? -2.941 9.304 14.074 1.00 95.75 82 GLY A C 1
ATOM 658 O O . GLY A 1 82 ? -3.102 8.412 14.919 1.00 95.75 82 GLY A O 1
ATOM 659 N N . GLN A 1 83 ? -2.100 10.320 14.288 1.00 92.31 83 GLN A N 1
ATOM 660 C CA . GLN A 1 83 ? -1.340 10.485 15.540 1.00 92.31 83 GLN A CA 1
ATOM 661 C C . GLN A 1 83 ? -2.224 10.635 16.789 1.00 92.31 83 GLN A C 1
ATOM 663 O O . GLN A 1 83 ? -1.785 10.286 17.884 1.00 92.31 83 GLN A O 1
ATOM 668 N N . GLN A 1 84 ? -3.459 11.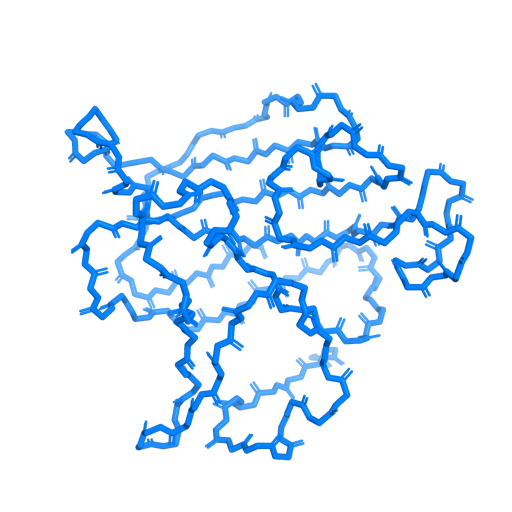123 16.646 1.00 92.81 84 GLN A N 1
ATOM 669 C CA . GLN A 1 84 ? -4.441 11.224 17.731 1.00 92.81 84 GLN A CA 1
ATOM 670 C C . GLN A 1 84 ? -5.465 10.076 17.698 1.00 92.81 84 GLN A C 1
ATOM 672 O O . GLN A 1 84 ? -6.493 10.143 18.371 1.00 92.81 84 GLN A O 1
ATOM 677 N N . GLY A 1 85 ? -5.187 9.007 16.944 1.00 92.62 85 GLY A N 1
ATOM 678 C CA . GLY A 1 85 ? -6.076 7.855 16.799 1.00 92.62 85 GLY A CA 1
ATOM 679 C C . GLY A 1 85 ? -7.194 8.057 15.777 1.00 92.62 85 GLY A C 1
ATOM 680 O O . GLY A 1 85 ? -8.172 7.313 15.803 1.00 92.62 85 GLY A O 1
ATOM 681 N N . GLU A 1 86 ? -7.069 9.050 14.897 1.00 96.00 86 GLU A N 1
ATOM 682 C CA . GLU A 1 86 ? -7.999 9.264 13.794 1.00 96.00 86 GLU A CA 1
ATOM 683 C C . GLU A 1 86 ? -7.995 8.084 12.816 1.00 96.00 86 GLU A C 1
ATOM 685 O O . GLU A 1 86 ? -7.007 7.345 12.695 1.00 96.00 86 GLU A O 1
ATOM 690 N N . ASP A 1 87 ? -9.092 7.950 12.068 1.00 95.62 87 ASP A N 1
ATOM 691 C CA . ASP A 1 87 ? -9.081 7.134 10.860 1.00 95.62 87 ASP A CA 1
ATOM 692 C C . ASP A 1 87 ? -7.975 7.624 9.912 1.00 95.62 87 ASP A C 1
ATOM 694 O O . ASP A 1 87 ? -7.726 8.825 9.797 1.00 95.62 87 ASP A O 1
ATOM 698 N N . ILE A 1 88 ? -7.319 6.701 9.206 1.00 95.94 88 ILE A N 1
ATOM 699 C CA . ILE A 1 88 ? -6.223 7.043 8.290 1.00 95.94 88 ILE A CA 1
ATOM 700 C C . ILE A 1 88 ? -6.685 7.935 7.141 1.00 95.94 88 ILE A C 1
ATOM 702 O O . ILE A 1 88 ? -5.856 8.601 6.517 1.00 95.94 88 ILE A O 1
ATOM 706 N N . PHE A 1 89 ? -7.987 7.974 6.864 1.00 96.12 89 PHE A N 1
ATOM 707 C CA . PHE A 1 89 ? -8.568 8.844 5.863 1.00 96.12 89 PHE A CA 1
ATOM 708 C C . PHE A 1 89 ? -9.379 10.008 6.436 1.00 96.12 89 PHE A C 1
ATOM 710 O O . PHE A 1 89 ? -10.171 10.610 5.701 1.00 96.12 89 PHE A O 1
ATOM 717 N N . ASP A 1 90 ? -9.190 10.342 7.715 1.00 96.69 90 ASP A N 1
ATOM 718 C CA . ASP A 1 90 ? -9.761 11.556 8.288 1.00 96.69 90 ASP A CA 1
ATOM 719 C C . ASP A 1 90 ? -9.269 12.777 7.482 1.00 96.69 90 ASP A C 1
ATOM 721 O O . ASP A 1 90 ? -8.062 12.934 7.276 1.00 96.69 90 ASP A O 1
ATOM 725 N N . PRO A 1 91 ? -10.174 13.658 7.011 1.00 95.94 91 PRO A N 1
ATOM 726 C CA . PRO A 1 91 ? -9.818 14.813 6.185 1.00 95.94 91 PRO A CA 1
ATOM 727 C C . PRO A 1 91 ? -8.933 15.847 6.897 1.00 95.94 91 PRO A C 1
ATOM 729 O O . PRO A 1 91 ? -8.471 16.789 6.255 1.00 95.94 91 PRO A O 1
ATOM 732 N N . LYS A 1 92 ? -8.723 15.726 8.213 1.00 95.88 92 LYS A N 1
ATOM 733 C CA . LYS A 1 92 ? -7.770 16.554 8.964 1.00 95.88 92 LYS A CA 1
ATOM 734 C C . LYS A 1 92 ? -6.322 16.109 8.785 1.00 95.88 92 LYS A C 1
ATOM 736 O O . LYS A 1 92 ? -5.432 16.914 9.050 1.00 95.88 92 LYS A O 1
ATOM 741 N N . LEU A 1 93 ? -6.090 14.856 8.389 1.00 96.81 93 LEU A N 1
ATOM 742 C CA . LEU A 1 93 ? -4.752 14.349 8.114 1.00 96.81 93 LEU A CA 1
ATOM 743 C C . LEU A 1 93 ? -4.238 14.917 6.791 1.00 96.81 93 LEU A C 1
ATOM 745 O O . LEU A 1 93 ? -4.992 15.204 5.860 1.00 96.81 93 LEU A O 1
ATOM 749 N N . THR A 1 94 ? -2.924 15.062 6.705 1.00 96.88 94 THR A N 1
ATOM 750 C CA . THR A 1 94 ? -2.228 15.543 5.520 1.00 96.88 94 THR A CA 1
ATOM 751 C C . THR A 1 94 ? -2.485 14.588 4.359 1.00 96.88 94 THR A C 1
ATOM 753 O O . THR A 1 94 ? -2.304 13.375 4.487 1.00 96.88 94 THR A O 1
ATOM 756 N N . THR A 1 95 ? -2.875 15.133 3.204 1.00 96.62 95 THR A N 1
ATOM 757 C CA . THR A 1 95 ? -3.033 14.352 1.972 1.00 96.62 95 THR A CA 1
ATOM 758 C C . THR A 1 95 ? -1.724 13.658 1.617 1.00 96.62 95 THR A C 1
ATOM 760 O O . THR A 1 95 ? -0.669 14.294 1.572 1.00 96.62 95 THR A O 1
ATOM 763 N N . ARG A 1 96 ? -1.798 12.358 1.330 1.00 97.38 96 ARG A N 1
ATOM 764 C CA . ARG A 1 96 ? -0.643 11.534 0.970 1.00 97.38 96 ARG A CA 1
ATOM 765 C C . ARG A 1 96 ? -0.687 11.154 -0.502 1.00 97.38 96 ARG A C 1
ATOM 767 O O . ARG A 1 96 ? -1.755 10.878 -1.045 1.00 97.38 96 ARG A O 1
ATOM 774 N N . THR A 1 97 ? 0.484 11.119 -1.127 1.00 96.56 97 THR A N 1
ATOM 775 C CA . THR A 1 97 ? 0.646 10.893 -2.572 1.00 96.56 97 THR A CA 1
ATOM 776 C C . THR A 1 97 ? 1.641 9.773 -2.896 1.00 96.56 97 THR A C 1
ATOM 778 O O . THR A 1 97 ? 2.130 9.687 -4.015 1.00 96.56 97 THR A O 1
ATOM 781 N N . GLY A 1 98 ? 1.913 8.876 -1.940 1.00 95.88 98 GLY A N 1
ATOM 782 C CA . GLY A 1 98 ? 2.770 7.702 -2.143 1.00 95.88 98 GLY A CA 1
ATOM 783 C C . GLY A 1 98 ? 4.234 7.889 -1.725 1.00 95.88 98 GLY A C 1
ATOM 784 O O . GLY A 1 98 ? 4.929 6.902 -1.466 1.00 95.88 98 GLY A O 1
ATOM 785 N N . GLU A 1 99 ? 4.721 9.121 -1.545 1.00 96.38 99 GLU A N 1
ATOM 786 C CA . GLU A 1 99 ? 6.097 9.368 -1.109 1.00 96.38 99 GLU A CA 1
ATOM 787 C C . GLU A 1 99 ? 6.349 8.854 0.310 1.00 96.38 99 GLU A C 1
ATOM 789 O O . GLU A 1 99 ? 5.666 9.203 1.274 1.00 96.38 99 GLU A O 1
ATOM 794 N N . TYR A 1 100 ? 7.409 8.061 0.464 1.00 93.69 100 TYR A N 1
ATOM 795 C CA . TYR A 1 100 ? 7.631 7.251 1.659 1.00 93.69 100 TYR A CA 1
ATOM 796 C C . TYR A 1 100 ? 7.746 8.078 2.945 1.00 93.69 100 TYR A C 1
ATOM 798 O O . TYR A 1 100 ? 7.242 7.668 3.992 1.00 93.69 100 TYR A O 1
ATOM 806 N N . GLN A 1 101 ? 8.339 9.273 2.856 1.00 93.25 101 GLN A N 1
ATOM 807 C CA . GLN A 1 101 ? 8.473 10.197 3.986 1.00 93.25 101 GLN A CA 1
ATOM 808 C C . GLN A 1 101 ? 7.138 10.526 4.669 1.00 93.25 101 GLN A C 1
ATOM 810 O O . GLN A 1 101 ? 7.109 10.678 5.890 1.00 93.25 101 GLN A O 1
ATOM 815 N N . MET A 1 102 ? 6.035 10.557 3.915 1.00 94.88 102 MET A N 1
ATOM 816 C CA . MET A 1 102 ? 4.701 10.861 4.440 1.00 94.88 102 MET A CA 1
ATOM 817 C C . MET A 1 102 ? 4.182 9.759 5.377 1.00 94.88 102 MET A C 1
ATOM 819 O O . MET A 1 102 ? 3.373 10.025 6.258 1.00 94.88 102 MET A O 1
ATOM 823 N N . TYR A 1 103 ? 4.690 8.530 5.249 1.00 95.62 103 TYR A N 1
ATOM 824 C CA . TYR A 1 103 ? 4.231 7.367 6.015 1.00 95.62 103 TYR A CA 1
ATOM 825 C C . TYR A 1 103 ? 5.087 7.058 7.247 1.00 95.62 103 TYR A C 1
ATOM 827 O O . TYR A 1 103 ? 4.698 6.254 8.099 1.00 95.62 103 TYR A O 1
ATOM 835 N N . HIS A 1 104 ? 6.275 7.660 7.357 1.00 91.81 104 HIS A N 1
ATOM 836 C CA . HIS A 1 104 ? 7.152 7.455 8.513 1.00 91.81 104 HIS A CA 1
ATOM 837 C C . HIS A 1 104 ? 7.552 8.727 9.264 1.00 91.81 104 HIS A C 1
ATOM 839 O O . HIS A 1 104 ? 7.923 8.629 10.437 1.00 91.81 104 HIS A O 1
ATOM 845 N N . HIS A 1 105 ? 7.428 9.894 8.629 1.00 91.19 105 HIS A N 1
ATOM 846 C CA . HIS A 1 105 ? 7.581 11.214 9.247 1.00 91.19 105 HIS A CA 1
ATOM 847 C C . HIS A 1 105 ? 6.373 12.142 9.000 1.00 91.19 105 HIS A C 1
ATOM 849 O O . HIS A 1 105 ? 6.497 13.351 9.173 1.00 91.19 105 HIS A O 1
ATOM 855 N N . GLY A 1 106 ? 5.218 11.602 8.599 1.00 92.50 106 GLY A N 1
ATOM 856 C CA . GLY A 1 106 ? 3.965 12.358 8.513 1.00 92.50 106 GLY A CA 1
ATOM 857 C C . GLY A 1 106 ? 3.172 12.375 9.822 1.00 92.50 106 GLY A C 1
ATOM 858 O O . GLY A 1 106 ? 3.697 12.111 10.906 1.00 92.50 106 GLY A O 1
ATOM 859 N N . ASP A 1 107 ? 1.876 12.641 9.710 1.00 95.44 107 ASP A N 1
ATOM 860 C CA . ASP A 1 107 ? 0.911 12.753 10.809 1.00 95.44 107 ASP A CA 1
ATOM 861 C C . ASP A 1 107 ? 0.146 11.446 11.103 1.00 95.44 107 ASP A C 1
ATOM 863 O O . ASP A 1 107 ? -0.920 11.460 11.719 1.00 95.44 107 ASP A O 1
ATOM 867 N N . ILE A 1 108 ? 0.743 10.299 10.752 1.00 96.62 108 ILE A N 1
ATOM 868 C CA . ILE A 1 108 ? 0.211 8.960 11.043 1.00 96.62 108 ILE A CA 1
ATOM 869 C C . ILE A 1 108 ? 1.173 8.098 11.877 1.00 96.62 108 ILE A C 1
ATOM 871 O O . ILE A 1 108 ? 2.396 8.280 11.897 1.00 96.62 108 ILE A O 1
ATOM 875 N N . HIS A 1 109 ? 0.608 7.108 12.554 1.00 95.25 109 HIS A N 1
ATOM 876 C CA . HIS A 1 109 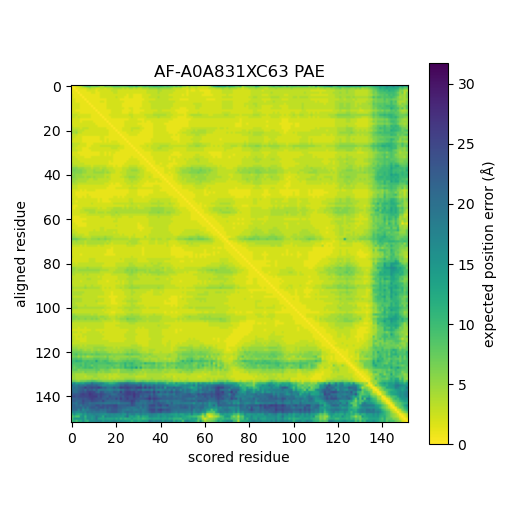? 1.304 5.971 13.142 1.00 95.25 109 HIS A CA 1
ATOM 877 C C . HIS A 1 109 ? 1.019 4.721 12.321 1.00 95.25 109 HIS A C 1
ATOM 879 O O . HIS A 1 109 ? -0.094 4.551 11.843 1.00 95.25 109 HIS A O 1
ATOM 885 N N . ALA A 1 110 ? 2.017 3.853 12.151 1.00 96.12 110 ALA A N 1
ATOM 886 C CA . ALA A 1 110 ? 1.848 2.574 11.464 1.00 96.12 110 ALA A CA 1
ATOM 887 C C . ALA A 1 110 ? 3.011 1.623 11.758 1.00 96.12 110 ALA A C 1
ATOM 889 O O . ALA A 1 110 ? 4.159 2.045 11.931 1.00 96.12 110 ALA A O 1
ATOM 890 N N . LEU A 1 111 ? 2.740 0.323 11.732 1.00 95.06 111 LEU A N 1
ATOM 891 C CA . LEU A 1 111 ? 3.771 -0.691 11.548 1.00 95.06 111 LEU A CA 1
ATOM 892 C C . LEU A 1 111 ? 3.910 -0.983 10.057 1.00 95.06 111 LEU A C 1
ATOM 894 O O . LEU A 1 111 ? 2.929 -0.960 9.316 1.00 95.06 111 LEU A O 1
ATOM 898 N N . HIS A 1 112 ? 5.135 -1.241 9.608 1.00 95.56 112 HIS A N 1
ATOM 899 C CA . HIS A 1 112 ? 5.379 -1.584 8.216 1.00 95.56 112 HIS A CA 1
ATOM 900 C C . HIS A 1 112 ? 6.471 -2.631 8.059 1.00 95.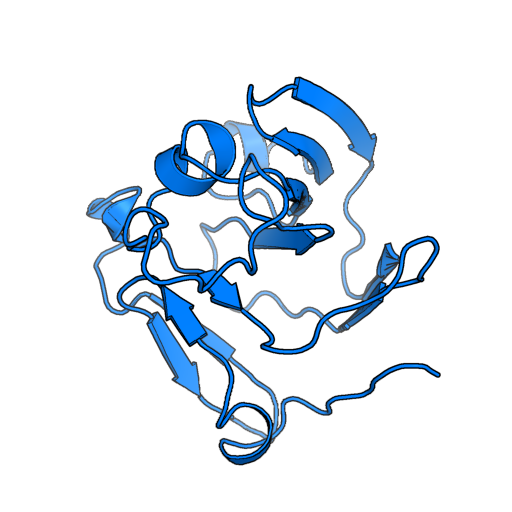56 112 HIS A C 1
ATOM 902 O O . HIS A 1 112 ? 7.554 -2.526 8.642 1.00 95.56 112 HIS A O 1
ATOM 908 N N . VAL A 1 113 ? 6.177 -3.643 7.244 1.00 94.94 113 VAL A N 1
ATOM 909 C CA . VAL A 1 113 ? 7.127 -4.684 6.848 1.00 94.94 113 VAL A CA 1
ATOM 910 C C . VAL A 1 113 ? 7.489 -4.480 5.395 1.00 94.94 113 VAL A C 1
ATOM 912 O O . VAL A 1 113 ? 6.633 -4.537 4.518 1.00 94.94 113 VAL A O 1
ATOM 915 N N . SER A 1 114 ? 8.778 -4.278 5.150 1.00 93.69 114 SER A N 1
ATOM 916 C CA . SER A 1 114 ? 9.339 -4.277 3.801 1.00 93.69 114 SER A CA 1
ATOM 917 C C . SER A 1 114 ? 9.794 -5.682 3.422 1.00 93.69 114 SER A C 1
ATOM 919 O O . SER A 1 114 ? 10.471 -6.346 4.207 1.00 93.69 114 SER A O 1
ATOM 921 N N . TYR A 1 115 ? 9.428 -6.119 2.223 1.00 93.75 115 TYR A N 1
ATOM 922 C CA . TYR A 1 115 ? 9.768 -7.411 1.630 1.00 93.75 115 TYR A CA 1
ATOM 923 C C . TYR A 1 115 ? 10.057 -7.224 0.136 1.00 93.75 115 TYR A C 1
ATOM 925 O O . TYR A 1 115 ? 9.830 -6.148 -0.417 1.00 93.75 115 TYR A O 1
ATOM 933 N N . PHE A 1 116 ? 10.623 -8.245 -0.517 1.00 93.88 116 PHE A N 1
ATOM 934 C CA . PHE A 1 116 ? 11.079 -8.136 -1.912 1.00 93.88 116 PHE A CA 1
ATOM 935 C C . PHE A 1 116 ? 11.975 -6.898 -2.140 1.00 93.88 116 PHE A C 1
ATOM 937 O O . PHE A 1 116 ? 11.832 -6.165 -3.109 1.00 93.88 116 PHE A O 1
ATOM 944 N N . ARG A 1 117 ? 12.891 -6.620 -1.205 1.00 92.69 117 ARG A N 1
ATOM 945 C CA . ARG A 1 117 ? 13.757 -5.434 -1.240 1.00 92.69 117 ARG A CA 1
ATOM 946 C C . ARG A 1 117 ? 14.834 -5.608 -2.310 1.00 92.69 117 ARG A C 1
ATOM 948 O O . ARG A 1 117 ? 15.888 -6.171 -2.045 1.00 92.69 117 ARG A O 1
ATOM 955 N N . ARG A 1 118 ? 14.537 -5.200 -3.542 1.00 92.94 118 ARG A N 1
ATOM 956 C CA . ARG A 1 118 ? 15.399 -5.383 -4.721 1.00 92.94 118 ARG A CA 1
ATOM 957 C C . ARG A 1 118 ? 15.600 -4.082 -5.496 1.00 92.94 118 ARG A C 1
ATOM 959 O O . ARG A 1 118 ? 15.975 -4.116 -6.672 1.00 92.94 118 ARG A O 1
ATOM 966 N N . ARG A 1 119 ? 15.360 -2.925 -4.865 1.00 88.88 119 ARG A N 1
ATOM 967 C CA . ARG A 1 119 ? 15.469 -1.614 -5.516 1.00 88.88 119 ARG A CA 1
ATOM 968 C C . ARG A 1 119 ? 16.934 -1.264 -5.753 1.00 88.88 119 ARG A C 1
ATOM 970 O O . ARG A 1 119 ? 17.307 -0.967 -6.888 1.00 88.88 119 ARG A O 1
ATOM 977 N N . TYR A 1 120 ? 17.769 -1.384 -4.724 1.00 88.75 120 TYR A N 1
ATOM 978 C CA . TYR A 1 120 ? 19.194 -1.045 -4.801 1.00 88.75 120 TYR A CA 1
ATOM 979 C C . TYR A 1 120 ? 20.099 -2.286 -4.926 1.00 88.75 120 TYR A C 1
ATOM 981 O O . TYR A 1 120 ? 19.707 -3.369 -4.479 1.00 88.75 120 TYR A O 1
ATOM 989 N N . PRO A 1 121 ? 21.295 -2.171 -5.545 1.00 89.00 121 PRO A N 1
ATOM 990 C CA . PRO A 1 121 ? 22.243 -3.284 -5.667 1.00 89.00 121 PRO A CA 1
ATOM 991 C C . PRO A 1 121 ? 22.567 -3.968 -4.334 1.00 89.00 121 PRO A C 1
ATOM 993 O O . PRO A 1 121 ? 22.620 -5.194 -4.274 1.00 89.00 121 PRO A O 1
ATOM 996 N N . GLU A 1 122 ? 22.713 -3.191 -3.262 1.00 85.81 122 GLU A N 1
ATOM 997 C CA . GLU A 1 122 ? 23.029 -3.677 -1.918 1.00 85.81 122 GLU A CA 1
ATOM 998 C C . GLU A 1 122 ? 21.889 -4.526 -1.343 1.00 85.81 122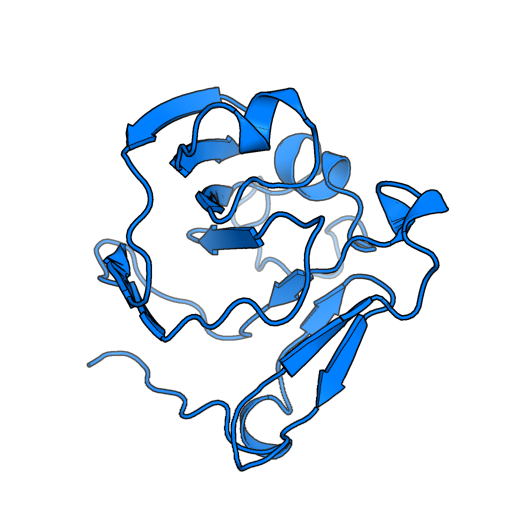 GLU A C 1
ATOM 1000 O O . GLU A 1 122 ? 22.133 -5.531 -0.680 1.00 85.81 122 GLU A O 1
ATOM 1005 N N . GLU A 1 123 ? 20.635 -4.163 -1.630 1.00 84.62 123 GLU A N 1
ATOM 1006 C CA . GLU A 1 123 ? 19.471 -4.938 -1.189 1.00 84.62 123 GLU A CA 1
ATOM 1007 C C . GLU A 1 123 ? 19.341 -6.256 -1.967 1.00 84.62 123 GLU A C 1
ATOM 1009 O O . GLU A 1 123 ? 18.982 -7.285 -1.396 1.00 84.62 123 GLU A O 1
ATOM 1014 N N . ARG A 1 124 ? 19.697 -6.254 -3.259 1.00 86.94 124 ARG A N 1
ATOM 1015 C CA . ARG A 1 124 ? 19.738 -7.473 -4.087 1.00 86.94 124 ARG A CA 1
ATOM 1016 C C . ARG A 1 1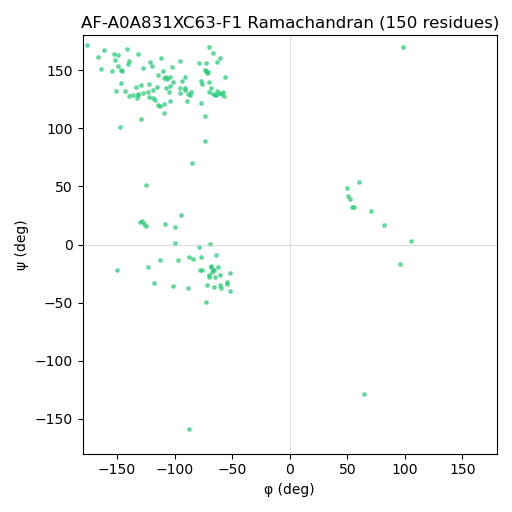24 ? 20.870 -8.420 -3.695 1.00 86.94 124 ARG A C 1
ATOM 1018 O O . ARG A 1 124 ? 20.747 -9.625 -3.887 1.00 86.94 124 ARG A O 1
ATOM 1025 N N . ALA A 1 125 ? 21.964 -7.895 -3.149 1.00 81.94 125 ALA A N 1
ATOM 1026 C CA . ALA A 1 125 ? 23.078 -8.713 -2.681 1.00 81.94 125 ALA A CA 1
ATOM 1027 C C . ALA A 1 125 ? 22.726 -9.523 -1.421 1.00 81.94 125 ALA A C 1
ATOM 1029 O O . ALA A 1 125 ? 23.313 -10.581 -1.192 1.00 81.94 125 ALA A O 1
ATOM 1030 N N . PHE A 1 126 ? 21.768 -9.053 -0.611 1.00 77.75 126 PHE A N 1
ATOM 1031 C CA . PHE A 1 126 ? 21.361 -9.737 0.612 1.00 77.75 126 PHE A CA 1
ATOM 1032 C C . PHE A 1 126 ? 19.871 -9.539 0.922 1.00 77.75 126 PHE A C 1
ATOM 1034 O O . PHE A 1 126 ? 19.441 -8.509 1.444 1.00 77.75 126 PHE A O 1
ATOM 1041 N N . HIS A 1 127 ? 19.076 -10.562 0.601 1.00 86.19 127 HIS A N 1
ATOM 1042 C CA . HIS A 1 127 ? 17.620 -10.511 0.695 1.00 86.19 127 HIS A CA 1
ATOM 1043 C C . HIS A 1 127 ? 17.127 -10.577 2.144 1.00 86.19 127 HIS A C 1
ATOM 1045 O O . HIS A 1 127 ? 17.178 -11.624 2.789 1.00 86.19 127 HIS A O 1
ATOM 1051 N N . LEU A 1 128 ? 16.587 -9.455 2.615 1.00 82.00 128 LEU A N 1
ATOM 1052 C CA . LEU A 1 128 ? 16.019 -9.300 3.949 1.00 82.00 128 LEU A CA 1
ATOM 1053 C C . LEU A 1 128 ? 14.596 -8.744 3.891 1.00 82.00 128 LEU A C 1
ATOM 1055 O O . LEU A 1 128 ? 14.249 -7.962 3.003 1.00 82.00 128 LEU A O 1
ATOM 1059 N N . CYS A 1 129 ? 13.814 -9.091 4.906 1.00 85.94 129 CYS A N 1
ATOM 1060 C CA . CYS A 1 129 ? 12.595 -8.402 5.297 1.00 85.94 129 CYS A CA 1
ATOM 1061 C C . CYS A 1 129 ? 12.860 -7.557 6.546 1.00 85.94 129 CYS A C 1
ATOM 1063 O O . CYS A 1 129 ? 13.479 -8.048 7.492 1.00 85.94 129 CYS A O 1
ATOM 1065 N N . ASN A 1 130 ? 12.358 -6.318 6.575 1.00 87.38 130 ASN A N 1
ATOM 1066 C CA . ASN A 1 130 ? 12.551 -5.416 7.716 1.00 87.38 130 ASN A CA 1
ATOM 1067 C C . ASN A 1 130 ? 11.201 -4.962 8.273 1.00 87.38 130 ASN A C 1
ATOM 1069 O O . ASN A 1 130 ? 10.416 -4.380 7.521 1.00 87.38 130 ASN A O 1
ATOM 1073 N N . LEU A 1 131 ? 10.990 -5.135 9.581 1.00 90.75 131 LEU A N 1
ATOM 1074 C CA . LEU A 1 131 ? 9.858 -4.570 10.323 1.00 90.75 131 LEU A CA 1
ATOM 1075 C C . LEU A 1 131 ? 10.254 -3.249 10.989 1.00 90.75 131 LEU A C 1
ATOM 1077 O O . LEU A 1 131 ? 11.307 -3.138 11.631 1.00 90.75 131 LEU A O 1
ATOM 1081 N N . ARG A 1 132 ? 9.387 -2.247 10.862 1.00 89.88 132 ARG A N 1
ATOM 1082 C CA . ARG A 1 132 ? 9.583 -0.899 11.398 1.00 89.88 132 ARG A CA 1
ATOM 1083 C C . ARG A 1 132 ? 8.297 -0.333 11.998 1.00 89.88 132 ARG A C 1
ATOM 1085 O O . ARG A 1 132 ? 7.200 -0.750 11.631 1.00 89.88 132 ARG A O 1
ATOM 1092 N N . LYS A 1 133 ? 8.451 0.641 12.897 1.00 90.00 133 LYS A N 1
ATOM 1093 C CA . LYS A 1 133 ? 7.364 1.416 13.509 1.00 90.00 133 LYS A CA 1
ATOM 1094 C C . LYS A 1 133 ? 7.501 2.901 13.179 1.00 90.00 133 LYS A C 1
ATOM 1096 O O . LYS A 1 133 ? 8.573 3.485 13.336 1.00 90.00 133 LYS A O 1
ATOM 1101 N N . SER A 1 134 ? 6.389 3.492 12.767 1.00 87.69 134 SER A N 1
ATOM 1102 C CA . SER A 1 134 ? 6.168 4.925 12.563 1.00 87.69 134 SER A CA 1
ATOM 1103 C C . SER A 1 134 ? 5.202 5.449 13.637 1.00 87.69 134 SER A C 1
ATOM 1105 O O . SER A 1 134 ? 4.326 4.707 14.077 1.00 87.69 134 SER A O 1
ATOM 1107 N N . TYR A 1 135 ? 5.275 6.701 14.093 1.00 75.19 135 TYR A N 1
ATOM 1108 C CA . TYR A 1 135 ? 6.199 7.776 13.698 1.00 75.19 135 TYR A CA 1
ATOM 1109 C C . TYR A 1 135 ? 7.631 7.534 14.217 1.00 75.19 135 TYR A C 1
ATOM 1111 O O . TYR A 1 135 ? 7.803 6.946 15.283 1.00 75.19 135 TYR A O 1
ATOM 1119 N N . GLY A 1 136 ? 8.648 7.973 13.463 1.00 61.16 136 GLY A N 1
ATOM 1120 C CA . GLY A 1 136 ? 10.058 7.965 13.897 1.00 61.16 136 GLY A CA 1
ATOM 1121 C C . GLY A 1 136 ? 10.955 6.889 13.270 1.00 61.16 136 GLY A C 1
ATOM 1122 O O . GLY A 1 136 ? 12.134 6.801 13.606 1.00 61.16 136 GLY A O 1
ATOM 1123 N N . PHE A 1 137 ? 10.426 6.083 12.340 1.00 56.81 137 PHE A N 1
ATOM 1124 C CA . PHE A 1 137 ? 11.180 5.090 11.557 1.00 56.81 137 PHE A CA 1
ATOM 1125 C C . PHE A 1 137 ? 12.003 4.086 12.392 1.00 56.81 137 PHE A C 1
ATOM 1127 O O . PHE A 1 137 ? 13.062 3.602 11.971 1.00 56.81 137 PHE A O 1
ATOM 1134 N N . HIS A 1 138 ? 11.504 3.742 13.579 1.00 61.03 138 HIS A N 1
ATOM 1135 C CA . HIS A 1 138 ? 12.176 2.854 14.520 1.00 61.03 138 HIS A CA 1
ATOM 1136 C C . HIS A 1 138 ? 12.266 1.429 13.954 1.00 61.03 138 HIS A C 1
ATOM 1138 O O . HIS A 1 138 ? 11.279 0.866 13.478 1.00 61.03 138 HIS A O 1
ATOM 1144 N N . HIS A 1 139 ? 13.466 0.846 13.970 1.00 49.62 139 HIS A N 1
ATOM 1145 C CA . HIS A 1 139 ? 13.742 -0.492 13.442 1.00 49.62 139 HIS A CA 1
ATOM 1146 C C . HIS A 1 139 ? 13.510 -1.557 14.523 1.00 49.62 139 HIS A C 1
ATOM 1148 O O . HIS A 1 139 ? 14.042 -1.412 15.623 1.00 49.62 139 HIS A O 1
ATOM 1154 N N . HIS A 1 140 ? 12.743 -2.615 14.224 1.00 52.28 140 HIS A N 1
ATOM 1155 C CA . HIS A 1 140 ? 12.358 -3.616 15.230 1.00 52.28 140 HIS A CA 1
ATOM 1156 C C . HIS A 1 140 ? 12.860 -5.044 14.954 1.00 52.28 140 HIS A C 1
ATOM 1158 O O . HIS A 1 140 ? 13.168 -5.738 15.920 1.00 52.28 140 HIS A O 1
ATOM 1164 N N . SER A 1 141 ? 12.986 -5.500 13.698 1.00 54.19 141 SER A N 1
ATOM 1165 C CA . SER A 1 141 ? 13.528 -6.845 13.400 1.00 54.19 141 SER A CA 1
ATOM 1166 C C . SER A 1 141 ? 13.901 -7.074 11.922 1.00 54.19 141 SER A C 1
ATOM 1168 O O . SER A 1 141 ? 13.431 -6.358 11.031 1.00 54.19 141 SER A O 1
ATOM 1170 N N . LEU A 1 142 ? 14.735 -8.101 11.679 1.00 54.00 142 LEU A N 1
ATOM 1171 C CA . LEU A 1 142 ? 15.148 -8.622 10.366 1.00 54.00 142 LEU A CA 1
ATOM 1172 C C . LEU A 1 142 ? 14.787 -10.112 10.235 1.00 54.00 142 LEU A C 1
ATOM 1174 O O . LEU A 1 142 ? 15.016 -10.877 11.172 1.00 54.00 142 LEU A O 1
ATOM 1178 N N . GLN A 1 143 ? 14.272 -10.534 9.078 1.00 59.16 143 GLN A N 1
ATOM 1179 C CA . GLN A 1 143 ? 14.035 -11.949 8.743 1.00 59.16 143 GLN A CA 1
ATOM 1180 C C . GLN A 1 143 ? 14.377 -12.247 7.274 1.00 59.16 143 GLN A C 1
ATOM 1182 O O . GLN A 1 143 ? 14.328 -11.351 6.434 1.00 59.16 143 GLN A O 1
ATOM 1187 N N . ASN A 1 144 ? 14.698 -13.504 6.942 1.00 55.44 144 ASN A N 1
ATOM 1188 C CA . ASN A 1 144 ? 14.897 -13.932 5.551 1.00 55.44 144 ASN A CA 1
ATOM 1189 C C . ASN A 1 144 ? 13.565 -13.957 4.783 1.00 55.44 144 ASN A C 1
ATOM 1191 O O . ASN A 1 144 ? 12.544 -14.392 5.309 1.00 55.44 144 ASN A O 1
ATOM 1195 N N . THR A 1 145 ? 13.583 -13.523 3.521 1.00 49.72 145 THR A N 1
ATOM 1196 C CA . THR A 1 145 ? 12.380 -13.402 2.682 1.00 49.72 145 THR A CA 1
ATOM 1197 C C . THR A 1 145 ? 11.905 -14.762 2.134 1.00 49.72 145 THR A C 1
ATOM 1199 O O . THR A 1 145 ? 12.664 -15.402 1.403 1.00 49.72 145 THR A O 1
ATOM 1202 N N . PRO A 1 146 ? 10.660 -15.207 2.402 1.00 53.34 146 PRO A N 1
ATOM 1203 C CA . PRO A 1 146 ? 10.055 -16.340 1.699 1.00 53.34 146 PRO A CA 1
ATOM 1204 C C . PRO A 1 146 ? 9.671 -15.965 0.256 1.00 53.34 146 PRO A C 1
ATOM 1206 O O . PRO A 1 146 ? 9.354 -14.817 -0.045 1.00 53.34 146 PRO A O 1
ATOM 1209 N N . THR A 1 147 ? 9.708 -16.936 -0.658 1.00 52.34 147 THR A N 1
ATOM 1210 C CA . THR A 1 147 ? 9.607 -16.716 -2.113 1.00 52.34 147 THR A CA 1
ATOM 1211 C C . THR A 1 147 ? 8.186 -16.674 -2.682 1.00 52.34 147 THR A C 1
ATOM 1213 O O . THR A 1 147 ? 8.044 -16.304 -3.845 1.00 52.34 147 THR A O 1
ATOM 1216 N N . SER A 1 148 ? 7.144 -17.044 -1.926 1.00 53.28 148 SER A N 1
ATOM 1217 C CA . SER A 1 148 ? 5.790 -17.213 -2.500 1.00 53.28 148 SER A CA 1
ATOM 1218 C C . SER A 1 148 ? 4.594 -16.950 -1.575 1.00 53.28 148 SER A C 1
ATOM 1220 O O . SER A 1 148 ? 3.510 -16.661 -2.076 1.00 53.28 148 SER A O 1
ATOM 1222 N N . ARG A 1 149 ? 4.751 -17.017 -0.245 1.00 55.62 149 ARG A N 1
ATOM 1223 C CA . ARG A 1 149 ? 3.664 -16.764 0.717 1.00 55.62 149 ARG A CA 1
ATOM 1224 C C . ARG A 1 149 ? 4.131 -15.814 1.811 1.00 55.62 149 ARG A C 1
ATOM 1226 O O . ARG A 1 149 ? 5.169 -16.057 2.427 1.00 55.62 149 ARG A O 1
ATOM 1233 N N . CYS A 1 150 ? 3.359 -14.757 2.044 1.00 64.38 150 CYS A N 1
ATOM 1234 C CA . CYS A 1 150 ? 3.595 -13.801 3.116 1.00 64.38 150 CYS A CA 1
ATOM 1235 C C . CYS A 1 150 ? 2.580 -14.040 4.239 1.00 64.38 150 CYS A C 1
ATOM 1237 O O . CYS A 1 150 ? 1.384 -14.187 3.990 1.00 64.38 150 CYS A O 1
ATOM 1239 N N . MET A 1 151 ? 3.080 -14.111 5.469 1.00 56.19 151 MET A N 1
ATOM 1240 C CA . MET A 1 151 ? 2.295 -14.286 6.686 1.00 56.19 151 MET A CA 1
ATOM 1241 C C . MET A 1 151 ? 2.911 -13.380 7.751 1.00 56.19 151 MET A C 1
ATOM 1243 O O . MET A 1 151 ? 4.130 -13.426 7.950 1.00 56.19 151 MET A O 1
ATOM 1247 N N . LEU A 1 152 ? 2.082 -12.546 8.378 1.00 54.38 152 LEU A N 1
ATOM 1248 C CA . LEU A 1 152 ? 2.434 -11.685 9.508 1.00 54.38 152 LEU A CA 1
ATOM 1249 C C . LEU A 1 152 ? 1.508 -11.945 10.690 1.00 54.38 152 LEU A C 1
ATOM 1251 O O . LEU A 1 152 ? 0.291 -12.133 10.450 1.00 54.38 152 LEU A O 1
#